Protein AF-A0A2K3MEM3-F1 (afdb_monomer_lite)

Secondary structure (DSSP, 8-state):
---------STTSSHHHHHHHHHHHHHHTT---------GGG----

Organism: Trifolium pratense (NCBI:txid57577)

InterPro domains:
  IPR004130 GPN-loop GTPase [PF0302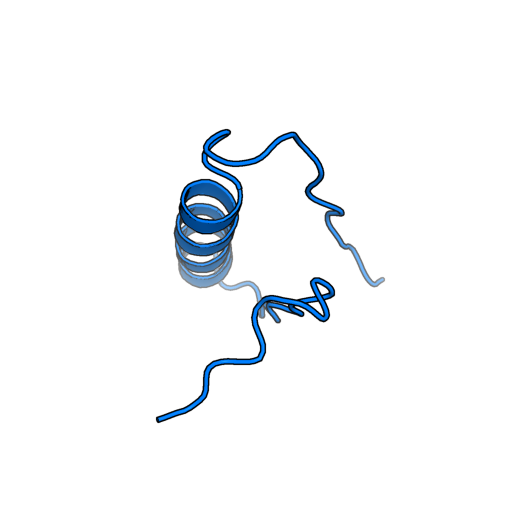9] (7-46)
  IPR004130 GPN-loop GTPase [PTHR21231] (1-46)
  IPR027417 P-loop containing nucleoside triphosphate hydrolase [G3DSA:3.40.50.300] (1-46)
  IPR027417 P-loop containing nucleoside triphosphate hydrolase [SSF52540] (6-46)

Sequence (46 aa):
MVFGQVVVGPPGSGKTTYCNGMSQFLTLIGRKVAIVNLDPANDSLP

Foldseek 3Di:
DDDDDDFDDDPPPCSVVVLVVVCVVCVVVPHDDDDDDPDPVPPPDD

Structure (mmCIF, N/CA/C/O backbone):
data_AF-A0A2K3MEM3-F1
#
_entry.id   AF-A0A2K3MEM3-F1
#
loop_
_atom_site.group_PDB
_atom_site.id
_atom_site.type_symbol
_atom_site.label_atom_id
_atom_site.label_alt_id
_atom_site.label_comp_id
_atom_site.label_asym_id
_atom_site.label_entity_id
_atom_site.label_seq_id
_atom_site.pdbx_PDB_ins_code
_atom_site.Cartn_x
_atom_site.Cartn_y
_atom_site.Cartn_z
_atom_site.occupancy
_atom_site.B_iso_or_equiv
_atom_site.auth_seq_id
_atom_site.auth_comp_id
_atom_site.auth_asym_id
_atom_site.auth_atom_id
_atom_site.pdbx_PDB_model_num
ATOM 1 N N . MET A 1 1 ? -19.467 1.985 6.921 1.00 71.44 1 MET A N 1
ATOM 2 C CA . MET A 1 1 ? -19.093 2.625 5.640 1.00 71.44 1 MET A CA 1
ATOM 3 C C . MET A 1 1 ? -17.694 2.156 5.271 1.00 71.44 1 MET A C 1
ATOM 5 O O . MET A 1 1 ? -16.863 2.087 6.169 1.00 71.44 1 MET A O 1
ATOM 9 N N . VAL A 1 2 ? -17.455 1.771 4.017 1.00 83.50 2 VAL A N 1
ATOM 10 C CA . VAL A 1 2 ? -16.137 1.317 3.537 1.00 83.50 2 VAL A CA 1
ATOM 11 C C . VAL A 1 2 ? -15.418 2.463 2.827 1.00 83.50 2 VAL A C 1
ATOM 13 O O . VAL A 1 2 ? -16.054 3.230 2.111 1.00 83.50 2 VAL A O 1
ATOM 16 N N . PHE A 1 3 ? -14.108 2.586 3.042 1.00 90.31 3 PHE A N 1
ATOM 17 C CA . PHE A 1 3 ? -13.248 3.593 2.414 1.00 90.31 3 PHE A CA 1
ATOM 18 C C . PHE A 1 3 ? -12.017 2.902 1.827 1.00 90.31 3 PHE A C 1
ATOM 20 O O . PHE A 1 3 ? -11.532 1.927 2.400 1.00 90.31 3 PHE A O 1
ATOM 27 N N . GLY A 1 4 ? -11.510 3.410 0.707 1.00 93.38 4 GLY A N 1
ATOM 28 C CA . GLY A 1 4 ? -10.364 2.836 0.007 1.00 9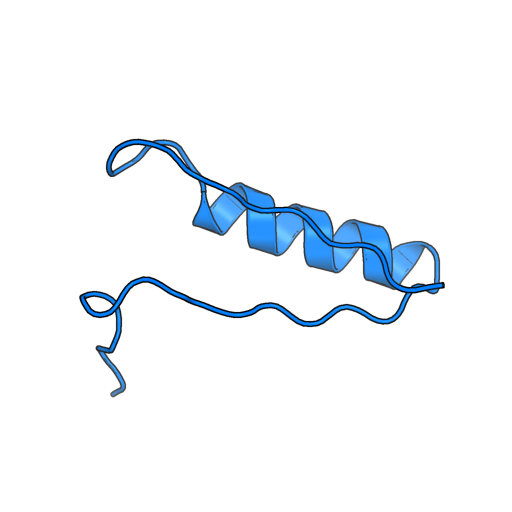3.38 4 GLY A CA 1
ATOM 29 C C . GLY A 1 4 ? -9.549 3.898 -0.720 1.00 93.38 4 GLY A C 1
ATOM 30 O O . GLY A 1 4 ? -10.009 5.023 -0.912 1.00 93.38 4 GLY A O 1
ATOM 31 N N . GLN A 1 5 ? -8.329 3.529 -1.099 1.00 95.38 5 GLN A N 1
ATOM 32 C CA . GLN A 1 5 ? -7.390 4.375 -1.831 1.00 95.38 5 GLN A CA 1
ATOM 33 C C . GLN A 1 5 ? -6.901 3.598 -3.050 1.00 95.38 5 GLN A C 1
ATOM 35 O O . GLN A 1 5 ? -6.452 2.461 -2.912 1.00 95.38 5 GLN A O 1
ATOM 40 N N . VAL A 1 6 ? -6.990 4.203 -4.234 1.00 96.00 6 VAL A N 1
ATOM 41 C CA . VAL A 1 6 ? -6.430 3.641 -5.467 1.00 96.00 6 VAL A CA 1
ATOM 42 C C . VAL A 1 6 ? -5.138 4.388 -5.767 1.00 96.00 6 VAL A C 1
ATOM 44 O O . VAL A 1 6 ? -5.152 5.595 -5.995 1.00 96.00 6 VAL A O 1
ATOM 47 N N . VAL A 1 7 ? -4.016 3.672 -5.725 1.00 95.25 7 VAL A N 1
ATOM 48 C CA . VAL A 1 7 ? -2.674 4.240 -5.894 1.00 95.25 7 VAL A CA 1
ATOM 49 C C . VAL A 1 7 ? -2.161 3.882 -7.285 1.00 95.25 7 VAL A C 1
ATOM 51 O O . VAL A 1 7 ? -1.923 2.714 -7.581 1.00 95.25 7 VAL A O 1
ATOM 54 N N . VAL A 1 8 ? -1.982 4.888 -8.140 1.00 94.75 8 VAL A N 1
ATOM 55 C CA . VAL A 1 8 ? -1.533 4.736 -9.535 1.00 94.75 8 VAL A CA 1
ATOM 56 C C . VAL A 1 8 ? -0.324 5.624 -9.819 1.00 94.75 8 VAL A C 1
ATOM 58 O O . VAL A 1 8 ? -0.097 6.617 -9.133 1.00 94.75 8 VAL A O 1
ATOM 61 N N . GLY A 1 9 ? 0.478 5.258 -10.819 1.00 93.06 9 GLY A N 1
ATOM 62 C CA . GLY A 1 9 ? 1.682 6.002 -11.194 1.00 93.06 9 GLY A CA 1
ATOM 63 C C . GLY A 1 9 ? 2.678 5.167 -12.006 1.00 93.06 9 GLY A C 1
ATOM 64 O O . GLY A 1 9 ? 2.567 3.935 -12.023 1.00 93.06 9 GLY A O 1
ATOM 65 N N . PRO A 1 10 ? 3.663 5.804 -12.663 1.00 93.25 10 PRO A N 1
ATOM 66 C CA . PRO A 1 10 ? 4.655 5.114 -13.489 1.00 93.25 10 PRO A CA 1
ATOM 67 C C . PRO A 1 10 ? 5.575 4.187 -12.661 1.00 93.25 10 PRO A C 1
ATOM 69 O O . PRO A 1 10 ? 5.597 4.266 -11.425 1.00 93.25 10 PRO A O 1
ATOM 72 N N . PRO A 1 11 ? 6.331 3.269 -13.295 1.00 90.44 11 PRO A N 1
ATOM 73 C CA . PRO A 1 11 ? 7.351 2.469 -12.612 1.00 90.44 11 PRO A CA 1
ATOM 74 C C . PRO A 1 11 ? 8.334 3.354 -11.831 1.00 90.44 11 PRO A C 1
ATOM 76 O O . PRO A 1 11 ? 8.688 4.440 -12.278 1.00 90.44 11 PRO A O 1
ATOM 79 N N . GLY A 1 12 ? 8.741 2.921 -10.635 1.00 91.88 12 GLY A N 1
ATOM 80 C CA . GLY A 1 12 ? 9.672 3.680 -9.787 1.00 91.88 12 GLY A CA 1
ATOM 81 C C . GLY A 1 12 ? 9.079 4.883 -9.034 1.00 91.88 12 GLY A C 1
ATOM 82 O O . GLY A 1 12 ? 9.775 5.466 -8.212 1.00 91.88 12 GLY A O 1
ATOM 83 N N . SER A 1 13 ? 7.795 5.229 -9.207 1.00 95.50 13 SER A N 1
ATOM 84 C CA . SER A 1 13 ? 7.174 6.394 -8.540 1.00 95.50 13 SER A CA 1
ATOM 85 C C . SER A 1 13 ? 6.899 6.232 -7.032 1.00 95.50 13 SER A C 1
ATOM 87 O O . SER A 1 13 ? 6.208 7.059 -6.443 1.00 95.50 13 SER A O 1
ATOM 89 N N . GLY A 1 14 ? 7.362 5.147 -6.402 1.00 95.25 14 GLY A N 1
ATOM 90 C CA . GLY A 1 14 ? 7.208 4.922 -4.958 1.00 95.25 14 GLY A CA 1
ATOM 91 C C . GLY A 1 14 ? 5.849 4.376 -4.493 1.00 95.25 14 GLY A C 1
ATOM 92 O O . GLY A 1 14 ? 5.566 4.420 -3.298 1.00 95.25 14 GLY A O 1
ATOM 93 N N . LYS A 1 15 ? 5.013 3.826 -5.389 1.00 94.69 15 LYS A N 1
ATOM 94 C CA . LYS A 1 15 ? 3.679 3.276 -5.049 1.00 94.69 15 LYS A CA 1
ATOM 95 C C . LYS A 1 15 ? 3.722 2.257 -3.902 1.00 94.69 15 LYS A C 1
ATOM 97 O O . LYS A 1 15 ? 2.970 2.382 -2.942 1.00 94.69 15 LYS A O 1
ATOM 102 N N . THR A 1 16 ? 4.635 1.287 -3.967 1.00 93.25 16 THR A N 1
ATOM 103 C CA . THR A 1 16 ? 4.794 0.251 -2.931 1.00 93.25 16 THR A CA 1
ATOM 104 C C . THR A 1 16 ? 5.230 0.847 -1.594 1.00 93.25 16 THR A C 1
ATOM 106 O O . THR A 1 16 ? 4.684 0.489 -0.551 1.00 93.25 16 THR A O 1
ATOM 109 N N . THR A 1 17 ? 6.155 1.813 -1.620 1.00 96.50 17 THR A N 1
ATOM 110 C CA . THR A 1 17 ? 6.595 2.555 -0.429 1.00 96.50 17 THR A CA 1
ATOM 111 C C . THR A 1 17 ? 5.426 3.282 0.229 1.00 96.50 17 THR A C 1
ATOM 113 O O . THR A 1 17 ? 5.248 3.190 1.444 1.00 96.50 17 THR A O 1
ATOM 116 N N . TYR A 1 18 ? 4.591 3.945 -0.573 1.00 96.88 18 TYR A N 1
ATOM 117 C CA . TYR A 1 18 ? 3.384 4.610 -0.095 1.00 96.88 18 TYR A CA 1
ATOM 118 C C . TYR A 1 18 ? 2.392 3.621 0.535 1.00 96.88 18 TYR A C 1
ATOM 120 O O . TYR A 1 18 ? 1.969 3.836 1.670 1.00 96.88 18 TYR A O 1
ATOM 128 N N . CYS A 1 19 ? 2.052 2.522 -0.152 1.00 95.94 19 CYS A N 1
ATOM 129 C CA . CYS A 1 19 ? 1.112 1.520 0.365 1.00 95.94 19 CYS A CA 1
ATOM 130 C C . CYS A 1 19 ? 1.582 0.915 1.698 1.00 95.94 19 CYS A C 1
ATOM 132 O O . CYS A 1 19 ? 0.774 0.757 2.614 1.00 95.94 19 CYS A O 1
ATOM 134 N N . ASN A 1 20 ? 2.882 0.630 1.834 1.00 96.25 20 ASN A N 1
ATOM 135 C CA . ASN A 1 20 ? 3.461 0.119 3.078 1.00 96.25 20 ASN A CA 1
ATOM 136 C C . ASN A 1 20 ? 3.344 1.143 4.221 1.00 96.25 20 ASN A C 1
ATOM 138 O O . ASN A 1 20 ? 2.793 0.831 5.278 1.00 96.25 20 ASN A O 1
ATOM 142 N N . GLY A 1 21 ? 3.789 2.386 3.998 1.00 97.69 21 GLY A N 1
ATOM 143 C CA . GLY A 1 21 ? 3.715 3.444 5.011 1.00 97.69 21 GLY A CA 1
ATOM 144 C C . GLY A 1 21 ? 2.277 3.773 5.420 1.00 97.69 21 GLY A C 1
ATOM 145 O O . GLY A 1 21 ? 1.979 3.906 6.606 1.00 97.69 21 GLY A O 1
ATOM 146 N N . MET A 1 22 ? 1.359 3.822 4.453 1.00 97.81 22 MET A N 1
ATOM 147 C CA . MET A 1 22 ? -0.061 4.066 4.705 1.00 97.81 22 MET A CA 1
ATOM 148 C C . MET A 1 22 ? -0.704 2.925 5.502 1.00 97.81 22 MET A C 1
ATOM 150 O O . MET A 1 22 ? -1.480 3.182 6.421 1.00 97.81 22 MET A O 1
ATOM 154 N N . SER A 1 23 ? -0.358 1.670 5.203 1.00 97.12 23 SER A N 1
ATOM 155 C C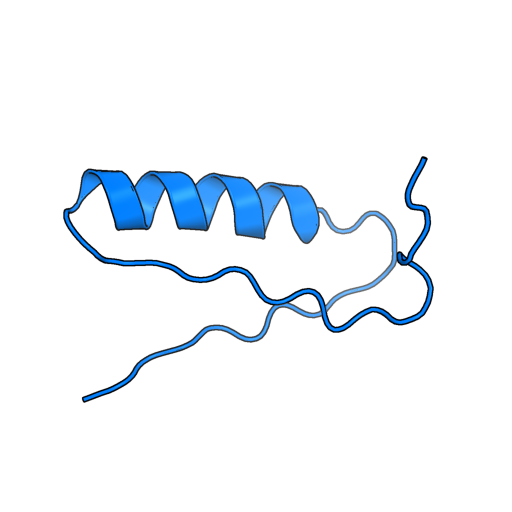A . SER A 1 23 ? -0.838 0.518 5.972 1.00 97.12 23 SER A CA 1
ATOM 156 C C . SER A 1 23 ? -0.367 0.562 7.425 1.00 97.12 23 SER A C 1
ATOM 158 O O . SER A 1 23 ? -1.171 0.347 8.335 1.00 97.12 23 SER A O 1
ATOM 160 N N . GLN A 1 24 ? 0.905 0.899 7.658 1.00 97.94 24 GLN A N 1
ATOM 161 C CA . GLN A 1 24 ? 1.447 1.080 9.008 1.00 97.94 24 GLN A CA 1
ATOM 162 C C . GLN A 1 24 ? 0.738 2.222 9.743 1.00 97.94 24 GLN A C 1
ATOM 164 O O . GLN A 1 24 ? 0.251 2.019 10.852 1.00 97.94 24 GLN A O 1
ATOM 169 N N . PHE A 1 25 ? 0.603 3.390 9.111 1.00 97.88 25 PHE A N 1
ATOM 170 C CA . PHE A 1 25 ? -0.076 4.547 9.696 1.00 97.88 25 PHE A CA 1
ATOM 171 C C . PHE A 1 25 ? -1.530 4.240 10.080 1.00 97.88 25 PHE A C 1
ATOM 173 O O . PHE A 1 25 ? -1.938 4.484 11.215 1.00 97.88 25 PHE A O 1
ATOM 180 N N . LEU A 1 26 ? -2.308 3.663 9.159 1.00 96.75 26 LEU A N 1
ATOM 181 C CA . LEU A 1 26 ? -3.711 3.321 9.401 1.00 96.75 26 LEU A CA 1
ATOM 182 C C . LEU A 1 26 ? -3.856 2.264 10.506 1.00 96.75 26 LEU A C 1
ATOM 184 O O . LEU A 1 26 ? -4.754 2.376 11.342 1.00 96.75 26 LEU A O 1
ATOM 188 N N . THR A 1 27 ? -2.950 1.287 10.557 1.00 96.88 27 THR A N 1
ATOM 189 C CA . THR A 1 27 ? -2.924 0.281 11.629 1.00 96.88 27 THR A CA 1
ATOM 190 C C . THR A 1 27 ? -2.606 0.917 12.983 1.00 96.88 27 THR A C 1
ATOM 192 O O . THR A 1 27 ? -3.284 0.621 13.967 1.00 96.88 27 THR A O 1
ATOM 195 N N . LEU A 1 28 ? -1.637 1.839 13.039 1.00 98.25 28 LEU A N 1
ATOM 196 C CA . LEU A 1 28 ? -1.252 2.552 14.265 1.00 98.25 28 LEU A CA 1
ATOM 197 C C . LEU A 1 28 ? -2.395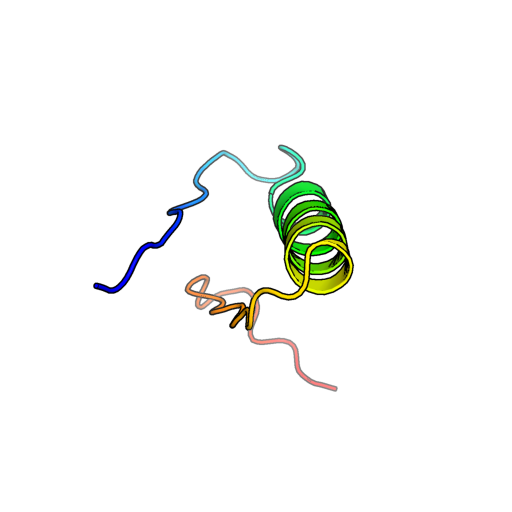 3.388 14.852 1.00 98.25 28 LEU A C 1
ATOM 199 O O . LEU A 1 28 ? -2.511 3.488 16.070 1.00 98.25 28 LEU A O 1
ATOM 203 N N . ILE A 1 29 ? -3.272 3.941 14.012 1.00 97.56 29 ILE A N 1
ATOM 204 C CA . ILE A 1 29 ? -4.469 4.667 14.472 1.00 97.56 29 ILE A CA 1
ATOM 205 C C . ILE A 1 29 ? -5.681 3.748 14.724 1.00 97.56 29 ILE A C 1
ATOM 207 O O . ILE A 1 29 ? -6.812 4.224 14.826 1.00 97.56 29 ILE A O 1
ATOM 211 N N . GLY A 1 30 ? -5.471 2.430 14.796 1.00 96.75 30 GLY A N 1
ATOM 212 C CA . GLY A 1 30 ? -6.500 1.447 15.140 1.00 96.75 30 GLY A CA 1
ATOM 213 C C . GLY A 1 30 ? -7.443 1.061 13.997 1.00 96.75 30 GLY A C 1
ATOM 214 O O . GLY A 1 30 ? -8.508 0.492 14.251 1.00 96.75 30 GLY A O 1
ATOM 215 N N . ARG A 1 31 ? -7.098 1.352 12.735 1.00 95.88 31 ARG A N 1
ATOM 216 C CA . ARG A 1 31 ? -7.912 0.952 11.576 1.00 95.88 31 ARG A CA 1
ATOM 217 C C . ARG A 1 31 ? -7.440 -0.378 11.000 1.00 95.88 31 ARG A C 1
ATOM 219 O O . ARG A 1 31 ? -6.254 -0.602 10.798 1.00 95.88 31 ARG A O 1
ATOM 226 N N . LYS A 1 32 ? -8.399 -1.243 10.662 1.00 93.88 32 LYS A N 1
ATOM 227 C CA . LYS A 1 32 ? -8.135 -2.451 9.871 1.00 93.88 32 LYS A CA 1
ATOM 228 C C . LYS A 1 32 ? -7.846 -2.057 8.423 1.00 93.88 32 LYS A C 1
ATOM 230 O O . LYS A 1 32 ? -8.599 -1.275 7.842 1.00 93.88 32 LYS A O 1
ATOM 235 N N . VAL A 1 33 ? -6.782 -2.615 7.855 1.00 94.69 33 VAL A N 1
ATOM 236 C CA . VAL A 1 33 ? -6.305 -2.321 6.497 1.00 94.69 33 VAL A CA 1
ATOM 237 C C . VAL A 1 33 ? -6.155 -3.619 5.720 1.00 94.69 33 VAL A C 1
ATOM 239 O O . VAL A 1 33 ? -5.686 -4.616 6.261 1.00 94.69 33 VAL A O 1
ATOM 242 N N . ALA A 1 34 ? -6.521 -3.586 4.442 1.00 94.56 34 ALA A N 1
ATOM 243 C CA . ALA A 1 34 ? -6.158 -4.606 3.470 1.00 94.56 34 ALA A CA 1
ATOM 244 C C . ALA A 1 34 ? -5.369 -3.939 2.338 1.00 94.56 34 ALA A C 1
ATOM 246 O O . ALA A 1 34 ? -5.775 -2.889 1.837 1.00 94.56 34 ALA A O 1
ATOM 247 N N . ILE A 1 35 ? -4.250 -4.547 1.947 1.00 93.88 35 ILE A N 1
ATOM 248 C CA . ILE A 1 35 ? -3.498 -4.168 0.750 1.00 93.88 35 ILE A CA 1
ATOM 249 C C . ILE A 1 35 ? -3.878 -5.166 -0.339 1.00 93.88 35 ILE A C 1
ATOM 251 O O . ILE A 1 35 ? -3.723 -6.369 -0.154 1.00 93.88 35 ILE A O 1
ATOM 255 N N . VAL A 1 36 ? -4.371 -4.662 -1.467 1.00 92.38 36 VAL A N 1
ATOM 256 C CA . VAL A 1 36 ? -4.697 -5.476 -2.641 1.00 92.38 36 VAL A CA 1
ATOM 257 C C . VAL A 1 36 ? -3.772 -5.045 -3.767 1.00 92.38 36 VAL A C 1
ATOM 259 O O . VAL A 1 36 ? -3.828 -3.898 -4.211 1.00 92.38 36 VAL A O 1
ATOM 262 N N . ASN A 1 37 ? -2.899 -5.952 -4.200 1.00 89.12 37 ASN A N 1
ATOM 263 C CA . ASN A 1 37 ? -2.081 -5.730 -5.380 1.00 89.12 37 ASN A CA 1
ATOM 264 C C . ASN A 1 37 ? -2.918 -6.034 -6.631 1.00 89.12 37 ASN A C 1
ATOM 266 O O . ASN A 1 37 ? -3.438 -7.136 -6.766 1.00 89.12 37 ASN A O 1
ATOM 270 N N . LEU A 1 38 ? -3.061 -5.047 -7.516 1.00 89.12 38 LEU A N 1
ATOM 271 C CA . LEU A 1 38 ? -3.780 -5.177 -8.789 1.00 89.12 38 LEU A CA 1
ATOM 272 C C . LEU A 1 38 ? -2.832 -5.243 -9.994 1.00 89.12 38 LEU A C 1
ATOM 274 O O . LEU A 1 38 ? -3.305 -5.263 -11.126 1.00 89.12 38 LEU A O 1
ATOM 278 N N . ASP A 1 39 ? -1.515 -5.220 -9.769 1.00 81.81 39 ASP A N 1
ATOM 279 C CA . ASP A 1 39 ? -0.523 -5.342 -10.833 1.00 81.81 39 ASP A CA 1
ATOM 280 C C . ASP A 1 39 ? -0.332 -6.824 -11.207 1.00 81.81 39 ASP A C 1
ATOM 282 O O . ASP A 1 39 ? 0.261 -7.564 -10.413 1.00 81.81 39 ASP A O 1
ATOM 286 N N . PRO A 1 40 ? -0.801 -7.268 -12.393 1.00 72.12 40 PRO A N 1
ATOM 287 C CA . PRO A 1 40 ? -0.660 -8.658 -12.825 1.00 72.12 40 PRO A CA 1
ATOM 288 C C . PRO A 1 40 ? 0.800 -9.036 -13.114 1.00 72.12 40 PRO A C 1
ATOM 290 O O . PRO A 1 40 ? 1.128 -10.216 -13.169 1.00 72.12 40 PRO A O 1
ATOM 293 N N . ALA A 1 41 ? 1.690 -8.057 -13.312 1.00 71.69 41 ALA A N 1
ATOM 294 C CA . ALA A 1 41 ? 3.104 -8.306 -13.578 1.00 71.69 41 ALA A CA 1
ATOM 295 C C . ALA A 1 41 ? 3.931 -8.494 -12.295 1.00 71.69 41 ALA A C 1
ATOM 297 O O . ALA A 1 41 ? 5.105 -8.851 -12.375 1.00 71.69 41 ALA A O 1
ATOM 298 N N . ASN A 1 42 ? 3.340 -8.265 -11.117 1.00 64.06 42 ASN A N 1
ATOM 299 C CA . ASN A 1 42 ? 4.023 -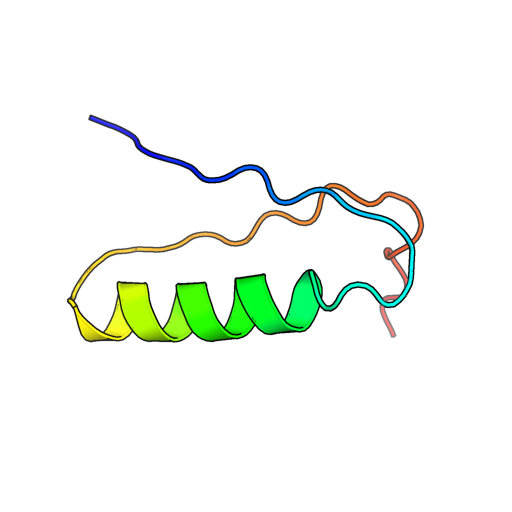8.363 -9.827 1.00 64.06 42 ASN A CA 1
ATOM 300 C C . ASN A 1 42 ? 3.759 -9.709 -9.104 1.00 64.06 42 ASN A C 1
ATOM 302 O O . ASN A 1 42 ? 4.014 -9.824 -7.907 1.00 64.06 42 ASN A O 1
ATOM 306 N N . ASP A 1 43 ? 3.297 -10.733 -9.834 1.00 56.34 43 ASP A N 1
ATOM 307 C CA . ASP A 1 43 ? 3.087 -12.123 -9.375 1.00 56.34 43 ASP A CA 1
ATOM 308 C C . ASP A 1 43 ? 4.387 -12.955 -9.296 1.00 56.34 43 ASP A C 1
ATOM 310 O O . ASP A 1 43 ? 4.396 -14.171 -9.489 1.00 56.34 43 ASP A O 1
ATOM 314 N N . 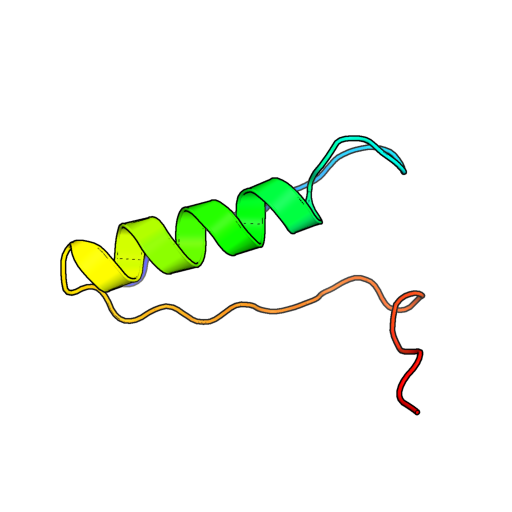SER A 1 44 ? 5.524 -12.335 -8.984 1.00 50.12 44 SER A N 1
ATOM 315 C CA . SER A 1 44 ? 6.735 -13.087 -8.646 1.00 50.12 44 SER A CA 1
ATOM 316 C C . SER A 1 44 ? 6.692 -13.514 -7.175 1.00 50.12 44 SER A C 1
ATOM 318 O O . SER A 1 44 ? 7.268 -12.859 -6.304 1.00 50.12 44 SER A O 1
ATOM 320 N N . LEU A 1 45 ? 5.978 -14.613 -6.920 1.00 42.97 45 LEU A N 1
ATOM 321 C CA . LEU A 1 45 ? 6.192 -15.488 -5.765 1.00 42.97 45 LEU A CA 1
ATOM 322 C C . LEU A 1 45 ? 7.543 -16.214 -5.942 1.00 42.97 45 LEU A C 1
ATOM 324 O O . LEU A 1 45 ? 7.758 -16.791 -7.011 1.00 42.97 45 LEU A O 1
ATOM 328 N N . PRO A 1 46 ? 8.453 -16.231 -4.953 1.00 47.50 46 PRO A N 1
ATOM 329 C CA . PRO A 1 46 ? 9.234 -17.431 -4.686 1.00 47.50 46 PRO A CA 1
ATOM 330 C C . PRO A 1 46 ? 8.356 -18.527 -4.063 1.00 47.50 46 PRO A C 1
ATOM 332 O O . PRO A 1 46 ? 7.403 -18.185 -3.321 1.00 47.50 46 PRO A O 1
#

Radius of gyration: 12.09 Å; chains: 1; bounding box: 29×24×29 Å

pLDDT: mean 88.21, std 14.34, range [42.97, 98.25]